Protein AF-A0A7X6PUX3-F1 (afdb_monomer_lite)

pLDDT: mean 89.47, std 11.89, range [39.75, 97.81]

Foldseek 3Di:
DCPVCVVCPVPDVPSVVVVVVVPDDDDDDDDDDVVVDDPVVVQVVCVVVVHHDDPPPPPPD

Sequence (61 aa):
MYNFFNPYREIIPDFNEFIESLGRPLPVHLRVNRIKTETEKLINILSERGIQLRPAGDEGM

Radius of gyration: 17.65 Å; chains: 1; bounding box: 32×24×44 Å

Structure (mmCIF, N/CA/C/O backbone):
data_AF-A0A7X6PUX3-F1
#
_entry.id   AF-A0A7X6PUX3-F1
#
loop_
_atom_site.group_PDB
_atom_site.id
_atom_site.type_symbol
_atom_site.label_atom_id
_atom_site.label_alt_id
_atom_site.label_comp_id
_atom_site.label_asym_id
_atom_site.label_entity_id
_atom_site.label_seq_id
_atom_site.pdbx_PDB_ins_code
_atom_site.Cartn_x
_atom_site.Cartn_y
_atom_site.Cartn_z
_atom_site.occupancy
_atom_site.B_iso_or_equiv
_atom_site.auth_seq_id
_atom_site.auth_comp_id
_atom_site.auth_asym_id
_atom_site.auth_atom_id
_atom_site.pdbx_PDB_model_num
ATOM 1 N N . MET A 1 1 ? 3.504 -6.491 -27.646 1.00 54.50 1 MET A N 1
ATOM 2 C CA . MET A 1 1 ? 2.585 -5.406 -27.241 1.00 54.50 1 MET A CA 1
ATOM 3 C C . MET A 1 1 ? 3.136 -4.655 -26.021 1.00 54.50 1 MET A C 1
ATOM 5 O O . MET A 1 1 ? 2.448 -4.553 -25.025 1.00 54.50 1 MET A O 1
ATOM 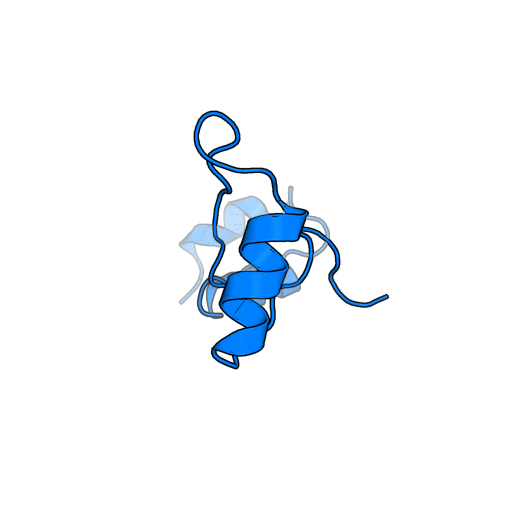9 N N . TYR A 1 2 ? 4.370 -4.127 -26.099 1.00 61.16 2 TYR A N 1
ATOM 10 C CA . TYR A 1 2 ? 4.968 -3.263 -25.055 1.00 61.16 2 TYR A CA 1
ATOM 11 C C . TYR A 1 2 ? 5.909 -2.186 -25.635 1.00 61.16 2 TYR A C 1
ATOM 13 O O . TYR A 1 2 ? 6.695 -1.589 -24.908 1.00 61.16 2 TYR A O 1
ATOM 21 N N . ASN A 1 3 ? 5.828 -1.890 -26.942 1.00 72.31 3 ASN A N 1
ATOM 22 C CA . ASN A 1 3 ? 6.738 -0.922 -27.576 1.00 72.31 3 ASN A CA 1
ATOM 23 C C . ASN A 1 3 ? 6.626 0.485 -26.972 1.00 72.31 3 ASN A C 1
ATOM 25 O O . ASN A 1 3 ? 7.604 1.223 -26.996 1.00 72.31 3 ASN A O 1
ATOM 29 N N . PHE A 1 4 ? 5.470 0.828 -26.390 1.00 87.75 4 PHE A N 1
ATOM 30 C CA . PHE A 1 4 ? 5.258 2.101 -25.700 1.00 87.75 4 PHE A CA 1
ATOM 31 C C . PHE A 1 4 ? 6.232 2.317 -24.534 1.00 87.75 4 PHE A C 1
ATOM 33 O O . PHE A 1 4 ? 6.693 3.433 -24.327 1.00 87.75 4 PHE A O 1
ATOM 40 N N . PHE A 1 5 ? 6.582 1.258 -23.798 1.00 89.62 5 PHE A N 1
ATOM 41 C CA . PHE A 1 5 ? 7.434 1.380 -22.616 1.00 89.62 5 PHE A CA 1
ATOM 42 C C . PHE A 1 5 ? 8.927 1.213 -22.913 1.00 89.62 5 PHE A C 1
ATOM 44 O O . PHE A 1 5 ? 9.751 1.459 -22.039 1.00 89.62 5 PHE A O 1
ATOM 51 N N . ASN A 1 6 ? 9.304 0.826 -24.134 1.00 89.56 6 ASN A N 1
ATOM 52 C CA . ASN A 1 6 ? 10.702 0.584 -24.491 1.00 89.56 6 ASN A CA 1
ATOM 53 C C . ASN A 1 6 ? 11.651 1.777 -24.226 1.00 89.56 6 ASN A C 1
ATOM 55 O O . ASN A 1 6 ? 12.785 1.521 -23.831 1.00 89.56 6 ASN A O 1
ATOM 59 N N . PRO A 1 7 ? 11.228 3.056 -24.350 1.00 92.94 7 PRO A N 1
ATOM 60 C CA . PRO A 1 7 ? 12.071 4.194 -23.976 1.00 92.94 7 PRO A CA 1
ATOM 61 C C . PRO A 1 7 ? 12.507 4.213 -22.503 1.00 92.94 7 PRO A C 1
ATOM 63 O O . PRO A 1 7 ? 13.530 4.808 -22.186 1.00 92.94 7 PRO A O 1
ATOM 66 N N . TYR A 1 8 ? 11.767 3.563 -21.598 1.00 93.31 8 TYR A N 1
ATOM 67 C CA . TYR A 1 8 ? 12.109 3.528 -20.172 1.00 93.31 8 TYR A CA 1
ATOM 68 C C . TYR A 1 8 ? 13.152 2.458 -19.824 1.00 93.31 8 TYR A C 1
ATOM 70 O O . TYR A 1 8 ? 13.645 2.450 -18.698 1.00 93.31 8 TYR A O 1
ATOM 78 N N . ARG A 1 9 ? 13.518 1.581 -20.771 1.00 93.75 9 ARG A N 1
ATOM 79 C CA . ARG A 1 9 ? 14.505 0.510 -20.558 1.00 93.75 9 ARG A CA 1
ATOM 80 C C . ARG A 1 9 ? 15.867 1.042 -20.115 1.00 93.75 9 ARG A C 1
ATOM 82 O O . ARG A 1 9 ? 16.519 0.414 -19.298 1.00 93.75 9 ARG A O 1
ATOM 89 N N . GLU A 1 10 ? 16.263 2.202 -20.627 1.00 94.38 10 GLU A N 1
ATOM 90 C CA . GLU A 1 10 ? 17.554 2.826 -20.308 1.00 94.38 10 GLU A CA 1
ATOM 91 C C . GLU A 1 10 ? 17.569 3.509 -18.926 1.00 94.38 10 GLU A C 1
ATOM 93 O O . GLU A 1 10 ? 18.622 3.926 -18.454 1.00 94.38 10 GLU A O 1
ATOM 98 N N . ILE A 1 11 ? 16.403 3.669 -18.286 1.00 95.56 11 ILE A N 1
ATOM 99 C CA . ILE A 1 11 ? 16.240 4.426 -17.032 1.00 95.56 11 ILE A CA 1
ATOM 100 C C . ILE A 1 11 ? 15.867 3.499 -15.871 1.00 95.56 11 ILE A C 1
ATOM 102 O O . ILE A 1 11 ? 16.268 3.744 -14.736 1.00 95.56 11 ILE A O 1
ATOM 106 N N . ILE A 1 12 ? 15.085 2.451 -16.138 1.00 94.94 12 ILE A N 1
ATOM 107 C CA . ILE A 1 12 ? 14.609 1.503 -15.128 1.00 94.94 12 ILE A CA 1
ATOM 108 C C . ILE A 1 12 ? 15.583 0.316 -15.071 1.00 94.94 12 ILE A C 1
ATOM 110 O O . ILE A 1 12 ? 15.629 -0.441 -16.042 1.00 94.94 12 ILE A O 1
ATOM 114 N N . PRO A 1 13 ? 16.317 0.109 -13.959 1.00 92.19 13 PRO A N 1
ATOM 115 C CA . PRO A 1 13 ? 17.302 -0.970 -13.838 1.00 92.19 13 PRO A CA 1
ATOM 116 C C . PRO A 1 13 ? 16.715 -2.361 -14.125 1.00 92.19 13 PRO A C 1
ATOM 118 O O . PRO A 1 13 ? 17.247 -3.099 -14.951 1.00 92.19 13 PRO A O 1
ATOM 121 N N . ASP A 1 14 ? 15.554 -2.662 -13.539 1.00 94.25 14 ASP A N 1
ATOM 122 C CA . ASP A 1 14 ? 14.862 -3.950 -13.664 1.00 94.25 14 ASP A CA 1
ATOM 123 C C . ASP A 1 14 ? 13.638 -3.833 -14.585 1.00 94.25 14 ASP A C 1
ATOM 125 O O . ASP A 1 14 ? 12.499 -4.142 -14.230 1.00 94.25 14 ASP A O 1
ATOM 129 N N . PHE A 1 15 ? 13.861 -3.331 -15.807 1.00 94.44 15 PHE A N 1
ATOM 130 C CA . PHE A 1 15 ? 12.786 -2.996 -16.751 1.00 94.44 15 PHE A CA 1
ATOM 131 C C . PHE A 1 15 ? 11.808 -4.153 -17.018 1.00 94.44 15 PHE A C 1
ATOM 133 O O . PHE A 1 15 ? 10.608 -3.927 -17.169 1.00 94.44 15 PHE A O 1
ATOM 140 N N . ASN A 1 16 ? 12.298 -5.393 -17.074 1.00 92.19 16 ASN A N 1
ATOM 141 C CA . ASN A 1 16 ? 11.432 -6.548 -17.307 1.00 92.19 16 ASN A CA 1
ATOM 142 C C . ASN A 1 16 ? 10.483 -6.789 -16.119 1.00 92.19 16 ASN A C 1
ATOM 144 O O . ASN A 1 16 ? 9.291 -6.979 -16.345 1.00 92.19 16 ASN A O 1
ATOM 148 N N . GLU A 1 17 ? 10.968 -6.689 -14.876 1.00 93.56 17 GLU A N 1
ATOM 149 C CA . GLU A 1 17 ? 10.127 -6.817 -13.676 1.00 93.56 17 GLU A CA 1
ATOM 150 C C . GLU A 1 17 ? 9.088 -5.696 -13.597 1.00 93.56 17 GLU A C 1
ATOM 152 O O . GLU A 1 17 ? 7.921 -5.935 -13.279 1.00 93.56 17 GLU A O 1
ATOM 157 N N . PHE A 1 18 ? 9.479 -4.475 -13.973 1.00 92.56 18 PHE A N 1
ATOM 158 C CA . PHE A 1 18 ? 8.552 -3.356 -14.099 1.00 92.56 18 PHE A CA 1
ATOM 159 C C . PHE A 1 18 ? 7.414 -3.679 -15.077 1.00 92.56 18 PHE A C 1
ATOM 161 O O . PHE A 1 18 ? 6.243 -3.565 -14.712 1.00 92.56 18 PHE A O 1
ATOM 168 N N . ILE A 1 19 ? 7.727 -4.138 -16.292 1.00 93.19 19 ILE A N 1
ATOM 169 C CA . ILE A 1 19 ? 6.711 -4.502 -17.290 1.00 93.19 19 ILE A CA 1
ATOM 170 C C . ILE A 1 19 ? 5.806 -5.629 -16.792 1.00 93.19 19 ILE A C 1
ATOM 172 O O . ILE A 1 19 ? 4.589 -5.561 -16.974 1.00 93.19 19 ILE A O 1
ATOM 176 N N . GLU A 1 20 ? 6.375 -6.641 -16.141 1.00 93.00 20 GLU A N 1
ATOM 177 C CA . GLU A 1 20 ? 5.603 -7.724 -15.535 1.00 93.00 20 GLU A CA 1
ATOM 178 C C . GLU A 1 20 ? 4.660 -7.217 -14.438 1.00 93.00 20 GLU A C 1
ATOM 180 O O . GLU A 1 20 ? 3.519 -7.675 -14.343 1.00 93.00 20 GLU A O 1
ATOM 185 N N . SER A 1 21 ? 5.097 -6.247 -13.629 1.00 91.56 21 SER A N 1
ATOM 186 C CA . SER A 1 21 ? 4.277 -5.665 -12.563 1.00 91.56 21 SER A CA 1
ATOM 187 C C . SER A 1 21 ? 3.076 -4.878 -13.094 1.00 91.56 21 SER A C 1
ATOM 189 O O . SER A 1 21 ? 2.005 -4.944 -12.497 1.00 91.56 21 SER A O 1
ATOM 191 N N . LEU A 1 22 ? 3.199 -4.221 -14.257 1.00 91.38 22 LEU A N 1
ATOM 192 C CA . LEU A 1 22 ? 2.094 -3.491 -14.898 1.00 91.38 22 LEU A CA 1
ATOM 193 C C . LEU A 1 22 ? 0.926 -4.400 -15.306 1.00 91.38 22 LEU A C 1
ATOM 195 O O . LEU A 1 22 ? -0.197 -3.924 -15.466 1.00 91.38 22 LEU A O 1
ATOM 199 N N . GLY A 1 23 ? 1.182 -5.696 -15.503 1.00 90.25 23 GLY A N 1
ATOM 200 C CA . GLY A 1 23 ? 0.140 -6.683 -15.782 1.00 90.25 23 GLY A CA 1
ATOM 201 C C . GLY A 1 23 ? -0.629 -7.140 -14.538 1.00 90.25 23 GLY A C 1
ATOM 202 O O . GLY A 1 23 ? -1.661 -7.798 -14.669 1.00 90.25 23 GLY A O 1
ATOM 203 N N . ARG A 1 24 ? -0.140 -6.822 -13.334 1.00 91.81 24 ARG A N 1
ATOM 204 C CA . ARG A 1 24 ? -0.746 -7.244 -12.067 1.00 91.81 24 ARG A CA 1
ATOM 205 C C . ARG A 1 24 ? -1.804 -6.221 -11.632 1.00 91.81 24 ARG A C 1
ATOM 207 O O . ARG A 1 24 ? -1.618 -5.021 -11.833 1.00 91.81 24 ARG A O 1
ATOM 214 N N . PRO A 1 25 ? -2.922 -6.657 -11.027 1.00 92.38 25 PRO A N 1
ATOM 215 C CA . PRO A 1 25 ? -3.882 -5.728 -10.447 1.00 92.38 25 PRO A CA 1
ATOM 216 C C . PRO A 1 25 ? -3.231 -4.941 -9.306 1.00 92.38 25 PRO A C 1
ATOM 218 O O . PRO A 1 25 ? -2.424 -5.480 -8.547 1.00 92.38 25 PRO A O 1
ATOM 221 N N . LEU A 1 26 ? -3.616 -3.672 -9.166 1.00 88.56 26 LEU A N 1
ATOM 222 C CA . LEU A 1 26 ? -3.135 -2.846 -8.065 1.00 88.56 26 LEU A CA 1
ATOM 223 C C . LEU A 1 26 ? -3.589 -3.435 -6.721 1.00 88.56 26 LEU A C 1
ATOM 225 O O . LEU A 1 26 ? -4.756 -3.826 -6.592 1.00 88.56 26 LEU A O 1
ATOM 229 N N . PRO A 1 27 ? -2.711 -3.465 -5.705 1.00 89.25 27 PRO A N 1
ATOM 230 C CA . PRO A 1 27 ? -3.116 -3.849 -4.365 1.00 89.25 27 PRO A CA 1
ATOM 231 C C . PRO A 1 27 ? -4.183 -2.895 -3.821 1.00 89.25 27 PRO A C 1
ATOM 233 O O . PRO A 1 27 ? -4.210 -1.697 -4.118 1.00 89.25 27 PRO A O 1
ATOM 236 N N . VAL A 1 28 ? -5.073 -3.427 -2.987 1.00 91.88 28 VAL A N 1
ATOM 237 C CA . VAL A 1 28 ? -6.101 -2.621 -2.329 1.00 91.88 28 VAL A CA 1
ATOM 238 C C . VAL A 1 28 ? -5.488 -1.936 -1.113 1.00 91.88 28 VAL A C 1
ATOM 240 O O . VAL A 1 28 ? -5.112 -2.593 -0.144 1.00 91.88 28 VAL A O 1
ATOM 243 N N . HIS A 1 29 ? -5.428 -0.606 -1.146 1.00 93.06 29 HIS A N 1
ATOM 244 C CA . HIS A 1 29 ? -4.937 0.212 -0.040 1.00 93.06 29 HIS A CA 1
ATOM 245 C C . HIS A 1 29 ? -6.058 1.039 0.597 1.00 93.06 29 HIS A C 1
ATOM 247 O O . HIS A 1 29 ? -6.962 1.531 -0.077 1.00 93.06 29 HIS A O 1
ATOM 253 N N . LEU A 1 30 ? -5.957 1.249 1.910 1.00 93.25 30 LEU A N 1
ATOM 254 C CA . LEU A 1 30 ? -6.830 2.126 2.688 1.00 93.25 30 LEU A CA 1
ATOM 255 C C . LEU A 1 30 ? -5.990 3.207 3.369 1.00 93.25 30 LEU A C 1
ATOM 257 O O . LEU A 1 30 ? -4.988 2.908 4.015 1.00 93.25 30 LEU A O 1
ATOM 261 N N . ARG A 1 31 ? -6.445 4.463 3.305 1.00 94.75 31 ARG A N 1
ATOM 262 C CA . ARG A 1 31 ? -5.888 5.552 4.116 1.00 94.75 31 ARG A CA 1
ATOM 263 C C . ARG A 1 31 ? -6.743 5.772 5.356 1.00 94.75 31 ARG A C 1
ATOM 265 O O . ARG A 1 31 ? -7.908 6.157 5.253 1.00 94.75 31 ARG A O 1
ATOM 272 N N . VAL A 1 32 ? -6.142 5.616 6.530 1.00 95.00 32 VAL A N 1
ATOM 273 C CA . VAL A 1 32 ? -6.804 5.938 7.799 1.00 95.00 32 VAL A CA 1
ATOM 274 C C . VAL A 1 32 ? -6.985 7.451 7.920 1.00 95.00 32 VAL A C 1
ATOM 276 O O . VAL A 1 32 ? -6.029 8.222 7.823 1.00 95.00 32 VAL A O 1
ATOM 279 N N . ASN A 1 33 ? -8.219 7.897 8.155 1.00 96.69 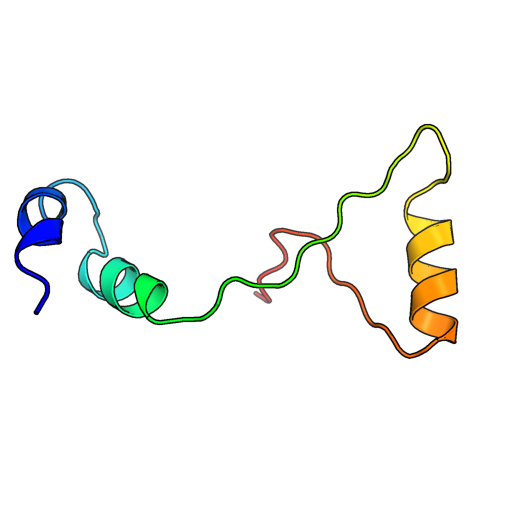33 ASN A N 1
ATOM 280 C CA . ASN A 1 33 ? -8.480 9.293 8.486 1.00 96.69 33 ASN A CA 1
ATOM 281 C C . ASN A 1 33 ? -8.249 9.541 9.985 1.00 96.69 33 ASN A C 1
ATOM 283 O O . ASN A 1 33 ? -9.161 9.355 10.793 1.00 96.69 33 ASN A O 1
ATOM 287 N N . ARG A 1 34 ? -7.050 10.021 10.330 1.00 96.69 34 ARG A N 1
ATOM 288 C CA . ARG A 1 34 ? -6.630 10.261 11.720 1.00 96.69 34 ARG A CA 1
ATOM 289 C C . ARG A 1 34 ? -7.383 11.370 12.457 1.00 96.69 34 ARG A C 1
ATOM 291 O O . ARG A 1 34 ? -7.362 11.398 13.675 1.00 96.69 34 ARG A O 1
ATOM 298 N N . ILE A 1 35 ? -8.121 12.228 11.747 1.00 97.81 3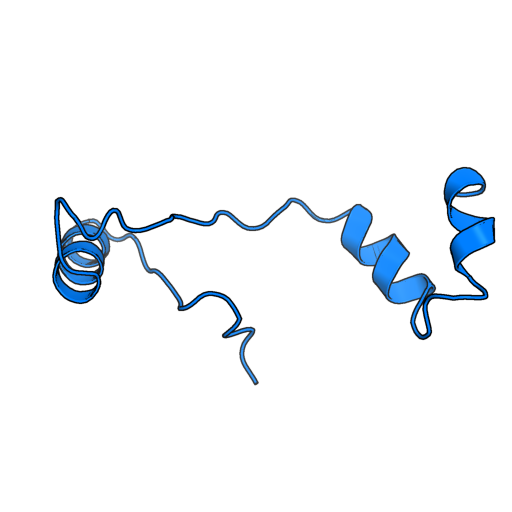5 ILE A N 1
ATOM 299 C CA . ILE A 1 35 ? -9.026 13.201 12.387 1.00 97.81 35 ILE A CA 1
ATOM 300 C C . ILE A 1 35 ? -10.220 12.475 13.032 1.00 97.81 35 ILE A C 1
ATOM 302 O O . ILE A 1 35 ? -10.786 12.947 14.012 1.00 97.81 35 ILE A O 1
ATOM 306 N N . LYS A 1 36 ? -10.623 11.325 12.473 1.00 96.31 36 LYS A N 1
ATOM 307 C CA . LYS A 1 36 ? -11.806 10.569 12.907 1.00 96.31 36 LYS A CA 1
ATOM 308 C C . LYS A 1 36 ? -11.474 9.376 13.804 1.00 96.31 36 LYS A C 1
ATOM 310 O O . LYS A 1 36 ? -12.331 8.963 14.580 1.00 96.31 36 LYS A O 1
ATOM 315 N N . THR A 1 37 ? -10.292 8.774 13.660 1.00 97.00 37 THR A N 1
ATOM 316 C CA . THR A 1 37 ? -9.899 7.582 14.428 1.00 97.00 37 THR A CA 1
ATOM 317 C C . THR A 1 37 ? -8.397 7.333 14.384 1.00 97.00 37 THR A C 1
ATOM 319 O O . THR A 1 37 ? -7.749 7.615 13.379 1.00 97.00 37 THR A O 1
ATOM 322 N N . GLU A 1 38 ? -7.864 6.693 15.422 1.00 96.19 38 GLU A N 1
ATOM 323 C CA . GLU A 1 38 ? -6.516 6.126 15.393 1.00 96.19 38 GLU A CA 1
ATOM 324 C C . GLU A 1 38 ? -6.444 4.855 14.535 1.00 96.19 38 GLU A C 1
ATOM 326 O O . GLU A 1 38 ? -7.436 4.136 14.365 1.00 96.19 38 GLU A O 1
ATOM 331 N N . THR A 1 39 ? -5.247 4.583 14.009 1.00 94.50 39 THR A N 1
ATOM 332 C CA . THR A 1 39 ? -4.950 3.446 13.124 1.00 94.50 39 THR A CA 1
ATOM 333 C C . THR A 1 39 ? -5.214 2.103 13.798 1.00 94.50 39 THR A C 1
ATOM 335 O O . THR A 1 39 ? -5.928 1.279 13.234 1.00 94.50 39 THR A O 1
ATOM 338 N N . GLU A 1 40 ? -4.714 1.898 15.019 1.00 95.19 40 GLU A N 1
ATOM 339 C CA . GLU A 1 40 ? -4.882 0.643 15.769 1.00 95.19 40 GLU A CA 1
ATOM 340 C C . GLU A 1 40 ? -6.358 0.312 16.003 1.00 95.19 40 GLU A C 1
ATOM 342 O O . GLU A 1 40 ? -6.804 -0.813 15.786 1.00 95.19 40 GLU A O 1
ATOM 347 N N . LYS A 1 41 ? -7.151 1.331 16.355 1.00 96.19 41 LYS A N 1
ATOM 348 C CA . LYS A 1 41 ? -8.594 1.184 16.550 1.00 96.19 41 LYS A CA 1
ATOM 349 C C . LYS A 1 41 ? -9.289 0.708 15.273 1.00 96.19 41 LYS A C 1
ATOM 351 O O . LYS A 1 41 ? -10.156 -0.158 15.340 1.00 96.19 41 LYS A O 1
ATOM 356 N N . LEU A 1 42 ? -8.917 1.257 14.114 1.00 95.69 42 LEU A N 1
ATOM 357 C CA . LEU A 1 42 ? -9.495 0.844 12.836 1.00 95.69 42 LEU A CA 1
ATOM 358 C C . LEU A 1 42 ? -9.062 -0.573 12.436 1.00 95.69 42 LEU A C 1
ATOM 360 O O . LEU A 1 42 ? -9.897 -1.332 11.949 1.00 95.69 42 LEU A O 1
ATOM 364 N N . ILE A 1 43 ? -7.795 -0.934 12.666 1.00 95.31 43 ILE A N 1
ATOM 365 C CA . ILE A 1 43 ? -7.279 -2.286 12.407 1.00 95.31 43 ILE A CA 1
ATOM 366 C C . ILE A 1 43 ? -8.068 -3.318 13.216 1.00 95.31 43 ILE A C 1
ATOM 368 O O . ILE A 1 43 ? -8.543 -4.295 12.641 1.00 95.31 43 ILE A O 1
ATOM 372 N N . ASN A 1 44 ? -8.288 -3.072 14.510 1.00 96.00 44 ASN A N 1
ATOM 373 C CA . ASN A 1 44 ? -9.039 -3.990 15.369 1.00 96.00 44 ASN A CA 1
ATOM 374 C C . ASN A 1 44 ? -10.484 -4.178 14.881 1.00 96.00 44 ASN A C 1
ATOM 376 O O . ASN A 1 44 ? -10.921 -5.308 14.690 1.00 96.00 44 ASN A O 1
ATOM 380 N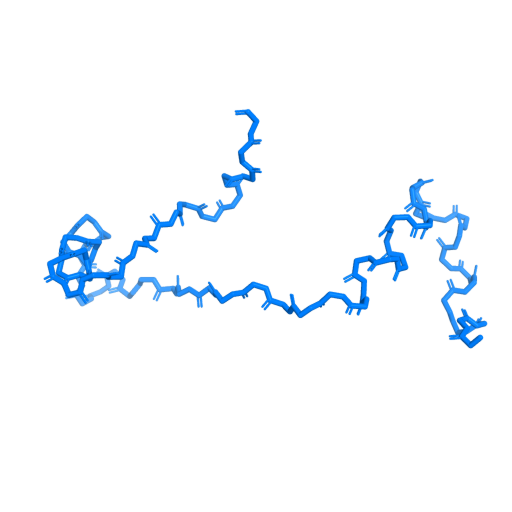 N . ILE A 1 45 ? -11.188 -3.083 14.569 1.00 96.31 45 ILE A N 1
ATOM 381 C CA . ILE A 1 45 ? -12.571 -3.125 14.057 1.00 96.31 45 ILE A CA 1
ATOM 382 C C . ILE A 1 45 ? -12.676 -3.915 12.742 1.00 96.31 45 ILE A C 1
ATOM 384 O O . ILE A 1 45 ? -13.677 -4.585 12.486 1.00 96.31 45 ILE A O 1
ATOM 388 N N . LEU A 1 46 ? -11.679 -3.797 11.864 1.00 96.00 46 LEU A N 1
ATOM 389 C CA . LEU A 1 46 ? -11.655 -4.522 10.594 1.00 96.00 46 LEU A CA 1
ATOM 390 C C . LEU A 1 46 ? -11.293 -5.999 10.798 1.00 96.00 46 LEU A C 1
ATOM 392 O O . LEU A 1 46 ? -11.938 -6.858 10.197 1.00 96.00 46 LEU A O 1
ATOM 396 N N . SER A 1 47 ? -10.358 -6.297 11.700 1.00 96.44 47 SER A N 1
ATOM 397 C CA . SER A 1 47 ? -9.969 -7.665 12.056 1.00 96.44 47 SER A CA 1
ATOM 398 C C . SER A 1 47 ? -11.128 -8.449 12.680 1.00 96.44 47 SER A C 1
ATOM 400 O O . SER A 1 47 ? -11.389 -9.580 12.274 1.00 96.44 47 SER A O 1
ATOM 402 N N . GLU A 1 48 ? -11.916 -7.822 13.561 1.00 97.50 48 GLU A N 1
ATOM 403 C CA . GLU A 1 48 ? -13.157 -8.393 14.117 1.00 97.50 48 GLU A CA 1
ATOM 404 C C . GLU A 1 48 ? -14.187 -8.763 13.033 1.00 97.50 48 GLU A C 1
ATOM 406 O O . GLU A 1 48 ? -15.041 -9.622 13.242 1.00 97.50 48 GLU A O 1
ATOM 411 N N . ARG A 1 49 ? -14.098 -8.142 11.850 1.00 96.69 49 ARG A N 1
ATOM 412 C CA . ARG A 1 49 ? -14.938 -8.428 10.675 1.00 96.69 49 ARG A CA 1
ATOM 413 C C . ARG A 1 49 ? -14.266 -9.359 9.663 1.00 96.69 49 ARG A C 1
ATOM 415 O O . ARG A 1 49 ? -14.775 -9.522 8.558 1.00 96.69 49 ARG A O 1
ATOM 422 N N . GLY A 1 50 ? -13.127 -9.950 10.019 1.00 97.19 50 GLY A N 1
ATOM 423 C CA . GLY A 1 50 ? -12.363 -10.859 9.166 1.00 97.19 50 GLY A CA 1
ATOM 424 C C . GLY A 1 50 ? -11.489 -10.168 8.115 1.00 97.19 50 GLY A C 1
ATOM 425 O O . GLY A 1 50 ? -10.948 -10.844 7.243 1.00 97.19 50 GLY A O 1
ATOM 426 N N . ILE A 1 51 ? -11.325 -8.844 8.177 1.00 96.00 51 ILE A N 1
ATOM 427 C CA . ILE A 1 51 ? -10.483 -8.087 7.245 1.00 96.00 51 ILE A CA 1
ATOM 428 C C . ILE A 1 51 ? -9.109 -7.882 7.879 1.00 96.00 51 ILE A C 1
ATOM 430 O O . ILE A 1 51 ? -8.957 -7.122 8.833 1.00 96.00 51 ILE A O 1
ATOM 434 N N . GLN A 1 52 ? -8.101 -8.540 7.313 1.00 93.69 52 GLN A N 1
ATOM 435 C CA . GLN A 1 52 ? -6.712 -8.392 7.735 1.00 93.69 52 GLN A CA 1
ATOM 436 C C . GLN A 1 52 ? -6.028 -7.288 6.931 1.00 93.69 52 GLN A C 1
ATOM 438 O O . GLN A 1 52 ? -6.101 -7.261 5.703 1.00 93.69 52 GLN A O 1
ATOM 443 N N . LEU A 1 53 ? -5.354 -6.381 7.633 1.00 91.94 53 LEU A N 1
ATOM 444 C CA . LEU A 1 53 ? -4.574 -5.303 7.036 1.00 91.94 53 LEU A CA 1
ATOM 445 C C . LEU A 1 53 ? -3.093 -5.512 7.323 1.00 91.94 53 LEU A C 1
ATOM 447 O O . LEU A 1 53 ? -2.722 -6.027 8.375 1.00 91.94 53 LEU A O 1
ATOM 451 N N . ARG A 1 54 ? -2.254 -5.051 6.398 1.00 91.06 54 ARG A N 1
ATOM 452 C CA . ARG A 1 54 ? -0.809 -4.938 6.591 1.00 91.06 54 ARG A CA 1
ATOM 453 C C . ARG A 1 54 ? -0.386 -3.480 6.426 1.00 91.06 54 ARG A C 1
ATOM 455 O O . ARG A 1 54 ? -1.045 -2.754 5.670 1.00 91.06 54 ARG A O 1
ATOM 462 N N . PRO A 1 55 ? 0.670 -3.028 7.120 1.00 90.12 55 PRO A N 1
ATOM 463 C CA . PRO A 1 55 ? 1.268 -1.730 6.848 1.00 90.12 55 PRO A CA 1
ATOM 464 C C . PRO A 1 55 ? 1.658 -1.612 5.369 1.00 90.12 55 PRO A C 1
ATOM 466 O O . PRO A 1 55 ? 2.134 -2.56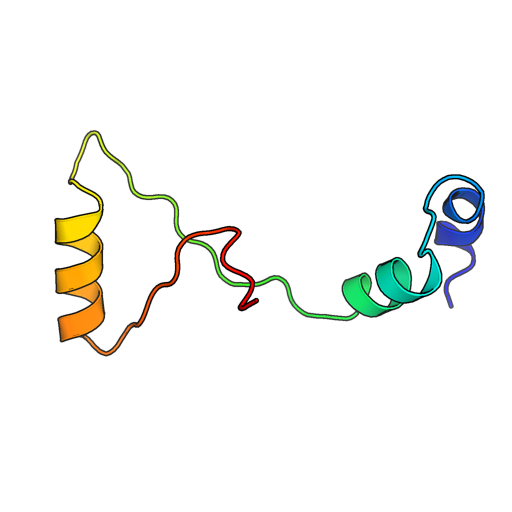5 4.757 1.00 90.12 55 PRO A O 1
ATOM 469 N N . ALA A 1 56 ? 1.448 -0.438 4.776 1.00 87.12 56 ALA A N 1
ATOM 470 C CA . ALA A 1 56 ? 1.924 -0.188 3.420 1.00 87.12 56 ALA A CA 1
ATOM 471 C C . ALA A 1 56 ? 3.463 -0.199 3.406 1.00 87.12 56 ALA A C 1
ATOM 473 O O . ALA A 1 56 ? 4.080 0.430 4.264 1.00 87.12 56 ALA A O 1
ATOM 474 N N . GLY A 1 57 ? 4.059 -0.902 2.440 1.00 80.19 57 GLY A N 1
ATOM 475 C CA . GLY A 1 57 ? 5.511 -1.096 2.346 1.00 80.19 57 GLY A CA 1
ATOM 476 C C . GLY A 1 57 ? 6.048 -2.302 3.124 1.00 80.19 57 GLY A C 1
ATOM 477 O O . GLY A 1 57 ? 7.230 -2.603 3.014 1.00 80.19 57 GLY A O 1
ATOM 478 N N . ASP A 1 58 ? 5.198 -3.013 3.869 1.00 72.19 58 ASP A N 1
ATOM 479 C CA . ASP A 1 58 ? 5.541 -4.312 4.446 1.00 72.19 58 ASP A CA 1
ATOM 480 C C . ASP A 1 58 ? 5.289 -5.405 3.393 1.00 72.19 58 ASP A C 1
ATOM 482 O O . ASP A 1 58 ? 4.240 -6.055 3.356 1.00 72.19 58 ASP A O 1
ATOM 486 N N . GLU A 1 59 ? 6.221 -5.522 2.445 1.00 59.47 59 GLU A N 1
ATOM 487 C CA . GLU A 1 59 ? 6.139 -6.463 1.317 1.00 59.47 59 GLU A CA 1
ATOM 488 C C . GLU A 1 59 ? 6.543 -7.901 1.690 1.00 59.47 59 GLU A C 1
ATOM 490 O O . GLU A 1 59 ? 6.648 -8.752 0.812 1.00 59.47 59 GLU A O 1
ATOM 495 N N . GLY A 1 60 ? 6.693 -8.211 2.984 1.00 54.16 60 GLY A N 1
ATOM 496 C CA . GLY A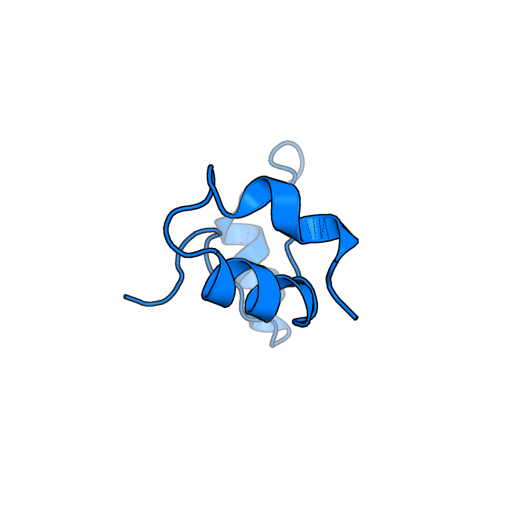 1 60 ? 7.104 -9.536 3.443 1.00 54.16 60 GLY A CA 1
ATOM 497 C C . GLY A 1 60 ? 8.537 -9.857 3.025 1.00 54.16 60 GLY A C 1
ATOM 498 O O . GLY A 1 60 ? 8.749 -10.690 2.145 1.00 54.16 60 GLY A O 1
ATOM 499 N N . MET A 1 61 ? 9.503 -9.193 3.667 1.00 39.75 61 MET A N 1
ATOM 500 C CA . MET A 1 61 ? 10.861 -9.738 3.785 1.00 39.75 61 MET A CA 1
ATOM 501 C C . MET A 1 61 ? 10.909 -10.799 4.882 1.00 39.75 61 MET A C 1
ATOM 503 O O . MET A 1 61 ? 10.272 -10.577 5.938 1.00 39.75 61 MET A O 1
#

Secondary structure (DSSP, 8-state):
--GGGGGGGGT-TTHHHHHHHHTSPPP------TTT--HHHHHHHHHTTT-----TT----